Protein AF-A0A377W4K2-F1 (afdb_monomer_lite)

Structure (mmCIF, N/CA/C/O backbone):
data_AF-A0A377W4K2-F1
#
_entry.id   AF-A0A377W4K2-F1
#
loop_
_atom_site.group_PDB
_atom_site.id
_atom_site.type_symbol
_atom_site.label_atom_id
_atom_site.label_alt_id
_atom_site.label_comp_id
_atom_site.label_asym_id
_atom_site.label_entity_id
_atom_site.label_seq_id
_atom_site.pdbx_PDB_ins_code
_atom_site.Cartn_x
_atom_site.Cartn_y
_atom_site.Cartn_z
_atom_site.occupancy
_atom_site.B_iso_or_equiv
_atom_site.auth_seq_id
_atom_site.auth_comp_id
_atom_site.auth_asym_id
_atom_site.auth_atom_id
_atom_site.pdbx_PDB_model_num
ATOM 1 N N . MET A 1 1 ? -10.335 16.702 10.544 1.00 67.75 1 MET A N 1
ATOM 2 C CA . MET A 1 1 ? -10.915 15.366 10.816 1.00 67.75 1 MET A CA 1
ATOM 3 C C . MET A 1 1 ? -11.028 15.094 12.325 1.00 67.75 1 MET A C 1
ATOM 5 O O . MET A 1 1 ? -10.632 14.030 12.774 1.00 67.75 1 MET A O 1
ATOM 9 N N . CYS A 1 2 ? -11.553 16.029 13.131 1.00 83.06 2 CYS A N 1
ATOM 10 C CA . CYS A 1 2 ? -11.668 15.831 14.591 1.00 83.06 2 CYS A CA 1
ATOM 11 C C . CYS A 1 2 ? -13.119 15.600 15.034 1.00 83.06 2 CYS A C 1
ATOM 13 O O . CYS A 1 2 ? -13.371 14.744 15.872 1.00 83.06 2 CYS A O 1
ATOM 15 N N . LEU A 1 3 ? -14.074 16.301 14.412 1.00 8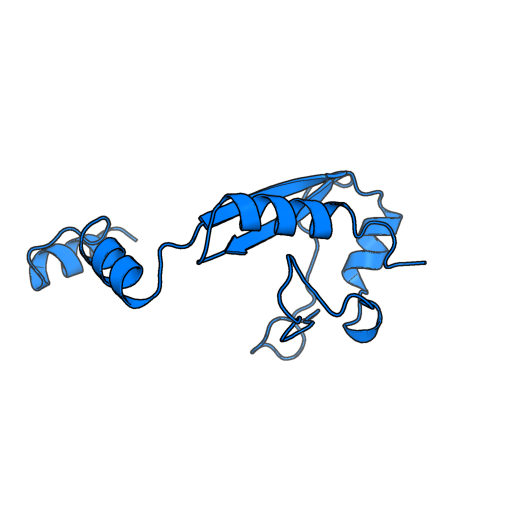8.62 3 LEU A N 1
ATOM 16 C CA . LEU A 1 3 ? -15.500 16.186 14.736 1.00 88.62 3 LEU A CA 1
ATOM 17 C C . LEU A 1 3 ? -16.065 14.795 14.410 1.00 88.62 3 LEU A C 1
ATOM 19 O O . LEU A 1 3 ? -16.758 14.220 15.235 1.00 88.62 3 LEU A O 1
ATOM 23 N N . LEU A 1 4 ? -15.667 14.200 13.282 1.00 85.06 4 LEU A N 1
ATOM 24 C CA . LEU A 1 4 ? -16.064 12.833 12.922 1.00 85.06 4 LEU A CA 1
ATOM 25 C C . LEU A 1 4 ? -15.546 11.784 13.922 1.00 85.06 4 LEU A C 1
ATOM 27 O O . LEU A 1 4 ? -16.243 10.838 14.263 1.00 85.06 4 LEU A O 1
ATOM 31 N N . ALA A 1 5 ? -14.318 11.949 14.421 1.00 83.25 5 ALA A N 1
ATOM 32 C CA . ALA A 1 5 ? -13.776 11.039 15.428 1.00 83.25 5 ALA A CA 1
ATOM 33 C C . ALA A 1 5 ? -14.528 11.164 16.765 1.00 83.25 5 ALA A C 1
ATOM 35 O O . ALA A 1 5 ? -14.721 10.162 17.457 1.00 83.25 5 ALA A O 1
ATOM 36 N N . ALA A 1 6 ? -14.967 12.381 17.109 1.00 83.69 6 ALA A N 1
ATOM 37 C CA . ALA A 1 6 ? -15.810 12.626 18.273 1.00 83.69 6 ALA A CA 1
ATOM 38 C C . ALA A 1 6 ? -17.200 11.993 18.104 1.00 83.69 6 ALA A C 1
ATOM 40 O O . ALA A 1 6 ? -17.664 11.332 19.025 1.00 83.69 6 ALA A O 1
ATOM 41 N N . GLU A 1 7 ? -17.814 12.108 16.924 1.00 87.94 7 GLU A N 1
ATOM 42 C CA . GLU A 1 7 ? -19.097 11.472 16.603 1.00 87.94 7 GLU A CA 1
ATOM 43 C C . GLU A 1 7 ? -19.024 9.943 16.687 1.00 87.94 7 GLU A C 1
ATOM 45 O O . GLU A 1 7 ? -19.836 9.337 17.377 1.00 87.94 7 GLU A O 1
ATOM 50 N N . ILE A 1 8 ? -18.006 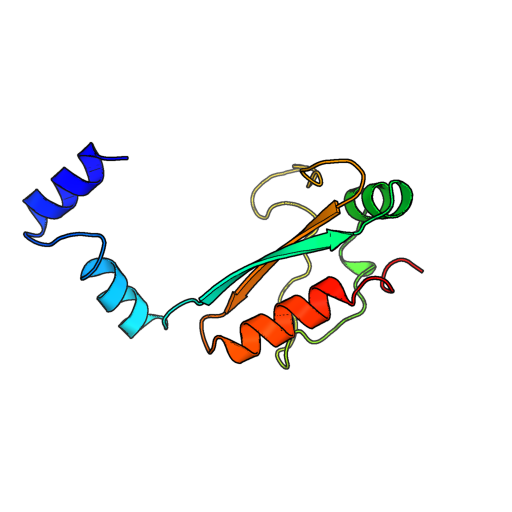9.316 16.085 1.00 85.19 8 ILE A N 1
ATOM 51 C CA . ILE A 1 8 ? -17.795 7.862 16.195 1.00 85.19 8 ILE A CA 1
ATOM 52 C C . ILE A 1 8 ? -17.671 7.458 17.667 1.00 85.19 8 ILE A C 1
ATOM 54 O O . ILE A 1 8 ? -18.322 6.516 18.104 1.00 85.19 8 ILE A O 1
ATOM 58 N N . THR A 1 9 ? -16.894 8.207 18.454 1.00 84.44 9 THR A N 1
ATOM 59 C CA . THR A 1 9 ? -16.742 7.922 19.888 1.00 84.44 9 THR A CA 1
ATOM 60 C C . THR A 1 9 ? -18.062 8.083 20.645 1.00 84.44 9 THR A C 1
ATOM 62 O O . THR A 1 9 ? -18.345 7.289 21.535 1.00 84.44 9 THR A O 1
ATOM 65 N N . ALA A 1 10 ? -18.873 9.084 20.296 1.00 85.44 10 ALA A N 1
ATOM 66 C CA . ALA A 1 10 ? -20.160 9.344 20.933 1.00 85.44 10 ALA A CA 1
ATOM 67 C C . ALA A 1 10 ? -21.219 8.287 20.579 1.00 85.44 10 ALA A C 1
ATOM 69 O O . ALA A 1 10 ? -21.969 7.870 21.455 1.00 85.44 10 ALA A O 1
ATOM 70 N N . VAL A 1 11 ? -21.262 7.828 19.324 1.00 86.94 11 VAL A N 1
ATOM 71 C CA . VAL A 1 11 ? -22.248 6.846 18.844 1.00 86.94 11 VAL A CA 1
ATOM 72 C C . VAL A 1 11 ? -21.869 5.426 19.253 1.00 86.94 11 VAL A C 1
ATOM 74 O O . VAL A 1 11 ? -22.730 4.658 19.670 1.00 86.94 11 VAL A O 1
ATOM 77 N N . THR A 1 12 ? -20.589 5.059 19.148 1.00 80.62 12 THR A N 1
ATOM 78 C CA . THR A 1 12 ? -20.142 3.682 19.412 1.00 80.62 12 THR A CA 1
ATOM 79 C C . THR A 1 12 ? -19.593 3.491 20.825 1.00 80.62 12 THR A C 1
ATOM 81 O O . THR A 1 12 ? -19.234 2.375 21.176 1.00 80.62 12 THR A O 1
ATOM 84 N N . GLY A 1 13 ? -19.454 4.558 21.622 1.00 80.69 13 GLY A N 1
ATOM 85 C CA . GLY A 1 13 ? -18.848 4.519 22.961 1.00 80.69 13 GLY A CA 1
ATOM 86 C C . GLY A 1 13 ? -17.347 4.198 22.971 1.00 80.69 13 GLY A C 1
ATOM 87 O O . GLY A 1 13 ? -16.756 3.974 24.027 1.00 80.69 13 GLY A O 1
ATOM 88 N N . GLU A 1 14 ? -16.705 4.155 21.803 1.00 76.75 14 GLU A N 1
ATOM 89 C CA . GLU A 1 14 ? -15.379 3.568 21.631 1.00 76.75 14 GLU A CA 1
ATOM 90 C C . GLU A 1 14 ? -14.457 4.482 20.845 1.00 76.75 14 GLU A C 1
ATOM 92 O O . GLU A 1 14 ? -14.836 5.084 19.844 1.00 76.75 14 GLU A O 1
ATOM 97 N N . LYS A 1 15 ? -13.192 4.550 21.268 1.00 74.62 15 LYS A N 1
ATOM 98 C CA . LYS A 1 15 ? -12.201 5.383 20.588 1.00 74.62 15 LYS A CA 1
ATOM 99 C C . LYS A 1 15 ? -11.850 4.783 19.212 1.00 74.62 15 LYS A C 1
ATOM 101 O O . LYS A 1 15 ? -11.284 3.682 19.175 1.00 74.62 15 LYS A O 1
ATOM 106 N N . PRO A 1 16 ? -12.057 5.520 18.099 1.00 72.31 16 PRO A N 1
ATOM 107 C CA . PRO A 1 16 ? -11.839 5.026 16.735 1.00 72.31 16 PRO A CA 1
ATOM 108 C C . PRO A 1 16 ? -10.429 4.489 16.486 1.00 72.31 16 PRO A C 1
ATOM 110 O O . PRO A 1 16 ? -10.250 3.471 15.828 1.00 72.31 16 PRO A O 1
ATOM 113 N N . GLY A 1 17 ? -9.408 5.139 17.049 1.00 69.31 17 GLY A N 1
ATOM 114 C CA . GLY A 1 17 ? -8.018 4.841 16.703 1.00 69.31 17 GLY A CA 1
ATOM 115 C C . GLY A 1 17 ? -7.516 3.453 17.109 1.00 69.31 17 GLY A C 1
ATOM 116 O O . GLY A 1 17 ? -6.567 2.972 16.502 1.00 69.31 17 GLY A O 1
ATOM 117 N N . ARG A 1 18 ? -8.110 2.810 18.123 1.00 67.50 18 ARG A N 1
ATOM 118 C CA . ARG A 1 18 ? -7.585 1.539 18.650 1.00 67.50 18 ARG A CA 1
ATOM 119 C C . ARG A 1 18 ? -8.542 0.381 18.437 1.00 67.50 18 ARG A C 1
ATOM 121 O O . ARG A 1 18 ? -8.121 -0.631 17.904 1.00 67.50 18 ARG A O 1
ATOM 128 N N . ARG A 1 19 ? -9.810 0.512 18.824 1.00 73.88 19 ARG A N 1
ATOM 129 C CA . ARG A 1 19 ? -10.729 -0.630 18.788 1.00 73.88 19 ARG A CA 1
ATOM 130 C C . ARG A 1 19 ? -11.228 -0.930 17.379 1.00 73.88 19 ARG A C 1
ATOM 132 O O . ARG A 1 19 ? -10.974 -2.020 16.885 1.00 73.88 19 ARG A O 1
ATOM 139 N N . HIS A 1 20 ? -11.757 0.077 16.688 1.00 76.38 20 HIS A N 1
ATOM 140 C CA . HIS A 1 20 ? -12.171 -0.057 15.286 1.00 76.38 20 HIS A CA 1
ATOM 141 C C . HIS A 1 20 ? -11.012 -0.497 14.377 1.00 76.38 20 HIS A C 1
ATOM 143 O O . HIS A 1 20 ? -11.188 -1.354 13.516 1.00 76.38 20 HIS A O 1
ATOM 149 N N . TYR A 1 21 ? -9.798 0.025 14.592 1.00 82.38 21 TYR A N 1
ATOM 150 C CA . TYR A 1 21 ? -8.616 -0.442 13.856 1.00 82.38 21 TYR A CA 1
ATOM 151 C C . TYR A 1 21 ? -8.257 -1.898 14.178 1.00 82.38 21 TYR A C 1
ATOM 153 O O . TYR A 1 21 ? -7.966 -2.662 13.261 1.00 82.38 21 TYR A O 1
ATOM 161 N N . ASN A 1 22 ? -8.271 -2.291 15.455 1.00 83.00 22 ASN A N 1
ATOM 162 C CA . ASN A 1 22 ? -7.943 -3.657 15.858 1.00 83.00 22 ASN A CA 1
ATOM 163 C C . ASN A 1 22 ? -8.943 -4.668 15.290 1.00 83.00 22 ASN A C 1
ATOM 165 O O . ASN A 1 22 ? -8.516 -5.679 14.752 1.00 83.00 22 ASN A O 1
ATOM 169 N N . GLU A 1 23 ? -10.241 -4.369 15.320 1.00 84.12 23 GLU A N 1
ATOM 170 C CA . GLU A 1 23 ? -11.281 -5.233 14.745 1.00 84.12 23 GLU A CA 1
ATOM 171 C C . GLU A 1 23 ? -11.101 -5.402 13.226 1.00 84.12 23 GLU A C 1
ATOM 173 O O . GLU A 1 23 ? -11.242 -6.498 12.680 1.00 84.12 23 GLU A O 1
ATOM 178 N N . LEU A 1 24 ? -10.715 -4.334 12.520 1.00 85.25 24 LEU A N 1
ATOM 179 C CA . LEU A 1 24 ? -10.361 -4.418 11.101 1.00 85.25 24 LEU A CA 1
ATOM 180 C C . LEU A 1 24 ? -9.079 -5.229 10.877 1.00 85.25 24 LEU A C 1
ATOM 182 O O . LEU A 1 24 ? -9.016 -6.023 9.939 1.00 85.25 24 LEU A O 1
ATOM 186 N N . ALA A 1 25 ? -8.071 -5.059 11.731 1.00 86.19 25 ALA A N 1
ATOM 187 C CA . ALA A 1 25 ? -6.819 -5.801 11.650 1.00 86.19 25 ALA A CA 1
ATOM 188 C C . ALA A 1 25 ? -6.999 -7.294 11.973 1.00 86.19 25 ALA A C 1
ATOM 190 O O . ALA A 1 25 ? -6.317 -8.123 11.378 1.00 86.19 25 ALA A O 1
ATOM 191 N N . GLU A 1 26 ? -7.930 -7.655 12.856 1.00 86.62 26 GLU A N 1
ATOM 192 C CA . GLU A 1 26 ? -8.313 -9.046 13.124 1.00 86.62 26 GLU A CA 1
ATOM 193 C C . GLU A 1 26 ? -9.016 -9.675 11.918 1.00 86.62 26 GLU A C 1
ATOM 195 O O . GLU A 1 26 ? -8.721 -10.811 11.552 1.00 86.62 26 GLU A O 1
ATOM 200 N N . ARG A 1 27 ? -9.903 -8.929 11.249 1.00 87.06 27 ARG A N 1
ATOM 201 C CA . ARG A 1 27 ? -10.661 -9.434 10.092 1.00 87.06 27 ARG A CA 1
ATOM 202 C C . ARG A 1 27 ? -9.845 -9.506 8.801 1.00 87.06 27 ARG A C 1
ATOM 204 O O . ARG A 1 27 ? -10.058 -10.417 8.006 1.00 87.06 27 ARG A O 1
ATOM 211 N N . PHE A 1 28 ? -8.951 -8.546 8.567 1.00 85.81 28 PHE A N 1
ATOM 212 C CA . PHE A 1 28 ? -8.262 -8.364 7.279 1.00 85.81 28 PHE A CA 1
ATOM 213 C C . PHE A 1 28 ? -6.730 -8.460 7.362 1.00 85.81 28 PHE A C 1
ATOM 215 O O . PHE A 1 28 ? -6.050 -8.399 6.335 1.00 85.81 28 PHE A O 1
ATOM 222 N N . GLY A 1 29 ? -6.178 -8.634 8.563 1.00 85.69 29 GLY A N 1
ATOM 223 C CA . GLY A 1 29 ? -4.743 -8.582 8.831 1.00 85.69 29 GLY A CA 1
ATOM 224 C C . GLY A 1 29 ? -4.252 -7.161 9.120 1.00 85.69 29 GLY A C 1
ATOM 225 O O . GLY A 1 29 ? -4.810 -6.173 8.646 1.00 85.69 29 GLY A O 1
ATOM 226 N N . ALA A 1 30 ? -3.173 -7.048 9.898 1.00 85.00 30 ALA A N 1
ATOM 227 C CA . ALA A 1 30 ? -2.575 -5.764 10.255 1.00 85.00 30 ALA A CA 1
ATOM 228 C C . ALA A 1 30 ? -1.641 -5.258 9.132 1.00 85.00 30 ALA A C 1
ATOM 230 O O . ALA A 1 30 ? -0.559 -5.824 8.933 1.00 85.00 30 ALA A O 1
ATOM 231 N N . PRO A 1 31 ? -1.998 -4.185 8.396 1.00 84.12 31 PRO A N 1
ATOM 232 C CA . PRO A 1 31 ? -1.145 -3.652 7.344 1.00 84.12 31 PRO A CA 1
ATOM 233 C C . PRO A 1 31 ? 0.131 -3.026 7.916 1.00 84.12 31 PRO A C 1
ATOM 235 O O . PRO A 1 31 ? 0.108 -2.171 8.797 1.00 84.12 31 PRO A O 1
ATOM 238 N N . SER A 1 32 ? 1.270 -3.400 7.347 1.00 84.06 32 SER A N 1
ATOM 239 C CA . SER A 1 32 ? 2.541 -2.704 7.501 1.00 84.06 32 SER A CA 1
ATOM 240 C C . SER A 1 32 ? 2.747 -1.788 6.297 1.00 84.06 32 SER A C 1
ATOM 242 O O . SER A 1 32 ? 2.740 -2.262 5.161 1.00 84.06 32 SER A O 1
ATOM 244 N N . TYR A 1 33 ? 2.934 -0.489 6.535 1.00 84.19 33 TYR A N 1
ATOM 245 C CA . TYR A 1 33 ? 3.179 0.524 5.505 1.00 84.19 33 TYR A CA 1
ATOM 246 C C . TYR A 1 33 ? 4.547 1.177 5.700 1.00 84.19 33 TYR A C 1
ATOM 248 O O . TYR A 1 33 ? 4.949 1.459 6.830 1.00 84.19 33 TYR A O 1
ATOM 256 N N . ASN A 1 34 ? 5.266 1.435 4.605 1.00 84.50 34 ASN A N 1
ATOM 257 C CA . ASN A 1 34 ? 6.534 2.155 4.652 1.00 84.50 34 ASN A CA 1
ATOM 258 C C . ASN A 1 34 ? 6.800 2.926 3.347 1.00 84.50 34 ASN A C 1
ATOM 260 O O . ASN A 1 34 ? 6.281 2.602 2.274 1.00 84.50 34 ASN A O 1
ATOM 264 N N . ARG A 1 35 ? 7.616 3.976 3.458 1.00 83.94 35 ARG A N 1
ATOM 265 C CA . ARG A 1 35 ? 7.975 4.898 2.383 1.00 83.94 35 ARG A CA 1
ATOM 266 C C . ARG A 1 35 ? 9.490 5.044 2.332 1.00 83.94 35 ARG A C 1
ATOM 268 O O . ARG A 1 35 ? 10.085 5.557 3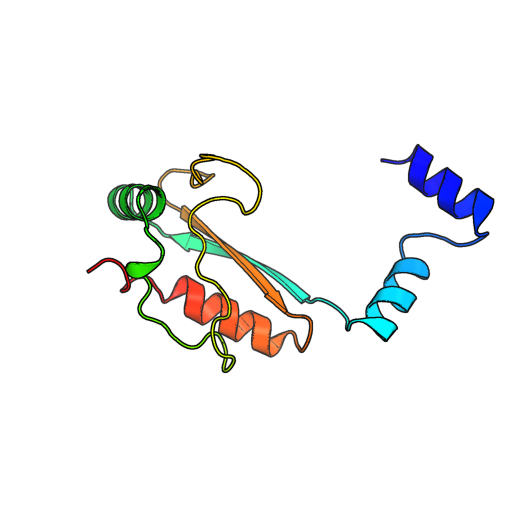.273 1.00 83.94 35 ARG A O 1
ATOM 275 N N . LEU A 1 36 ? 10.085 4.649 1.214 1.00 78.81 36 LEU A N 1
ATOM 276 C CA . LEU A 1 36 ? 11.496 4.878 0.928 1.00 78.81 36 LEU A CA 1
ATOM 277 C C . LEU A 1 36 ? 11.663 6.016 -0.068 1.00 78.81 36 LEU A C 1
ATOM 279 O O . LEU A 1 36 ? 10.816 6.241 -0.936 1.00 78.81 36 LEU A O 1
ATOM 283 N N . GLN A 1 37 ? 12.787 6.709 0.049 1.00 77.94 37 GLN A N 1
ATOM 284 C CA . GLN A 1 37 ? 13.263 7.621 -0.975 1.00 77.94 37 GLN A CA 1
ATOM 285 C C . GLN A 1 37 ? 14.510 7.001 -1.600 1.00 77.94 37 GLN A C 1
ATOM 287 O O . GLN A 1 37 ? 15.390 6.516 -0.892 1.00 77.94 37 GLN A O 1
ATOM 292 N N . ALA A 1 38 ? 14.548 6.950 -2.925 1.00 77.00 38 ALA A N 1
ATOM 293 C CA . ALA A 1 38 ? 15.680 6.439 -3.682 1.00 77.00 38 ALA A CA 1
ATOM 294 C C . ALA A 1 38 ? 16.194 7.545 -4.599 1.00 77.00 38 ALA A C 1
ATOM 296 O O . ALA A 1 38 ? 15.399 8.277 -5.186 1.00 77.00 38 ALA A O 1
ATOM 297 N N . SER A 1 39 ? 17.510 7.661 -4.759 1.00 78.00 39 SER A N 1
ATOM 298 C CA . SER A 1 39 ? 18.083 8.644 -5.678 1.00 78.00 39 SER A CA 1
ATOM 299 C C . SER A 1 39 ? 17.675 8.340 -7.123 1.00 78.00 39 SER A C 1
ATOM 301 O O . SER A 1 39 ? 17.747 7.190 -7.566 1.00 78.00 39 SER A O 1
ATOM 303 N N . ALA A 1 40 ? 17.260 9.372 -7.852 1.00 74.00 40 ALA A N 1
ATOM 304 C CA . ALA A 1 40 ? 16.879 9.313 -9.257 1.00 74.00 40 ALA A CA 1
ATOM 305 C C . ALA A 1 40 ? 17.478 10.508 -10.003 1.00 74.00 40 ALA A C 1
ATOM 307 O O . ALA A 1 40 ? 17.492 11.619 -9.482 1.00 74.00 40 ALA A O 1
ATOM 308 N N . THR A 1 41 ? 17.977 10.287 -11.216 1.00 77.56 41 THR A N 1
ATOM 309 C CA . THR A 1 41 ? 18.402 11.376 -12.107 1.00 77.56 41 THR A CA 1
ATOM 310 C C . THR A 1 41 ? 17.193 12.013 -12.799 1.00 77.56 41 THR A C 1
ATOM 312 O O . THR A 1 41 ? 16.134 11.390 -12.912 1.00 77.56 41 THR A O 1
ATOM 315 N N . SER A 1 42 ? 17.344 13.226 -13.337 1.00 75.69 42 SER A N 1
ATOM 316 C CA . SER A 1 42 ? 16.276 13.905 -14.089 1.00 75.69 42 SER A CA 1
ATOM 317 C C . SER A 1 42 ? 15.775 13.068 -15.278 1.00 75.69 42 SER A C 1
ATOM 319 O O . SER A 1 42 ? 14.570 12.988 -15.510 1.00 75.69 42 SER A O 1
ATOM 321 N N . ALA A 1 43 ? 16.677 12.358 -15.970 1.00 74.94 43 ALA A N 1
ATOM 322 C CA . ALA A 1 43 ? 16.324 11.425 -17.045 1.00 74.94 43 ALA A CA 1
ATOM 323 C C . ALA A 1 43 ? 15.487 10.235 -16.537 1.00 74.94 43 ALA A C 1
ATOM 325 O O . ALA A 1 43 ? 14.487 9.869 -17.151 1.00 74.94 43 ALA A O 1
ATOM 326 N N . GLN A 1 44 ? 15.836 9.673 -15.373 1.00 73.88 44 GLN A N 1
ATOM 327 C CA . GLN A 1 44 ? 15.057 8.602 -14.743 1.00 73.88 44 GLN A CA 1
ATOM 328 C C . GLN A 1 44 ? 13.670 9.086 -14.303 1.00 73.88 44 GLN A C 1
ATOM 330 O O . GLN A 1 44 ? 12.699 8.347 -14.426 1.00 73.88 44 GLN A O 1
ATOM 335 N N . LYS A 1 45 ? 13.545 10.331 -13.828 1.00 71.62 45 LYS A N 1
ATOM 336 C CA . LYS A 1 45 ? 12.252 10.927 -13.458 1.00 71.62 45 LYS A CA 1
ATOM 337 C C . LYS A 1 45 ? 11.363 11.146 -14.686 1.00 71.62 45 LYS A C 1
ATOM 339 O O . LYS A 1 45 ? 10.179 10.832 -14.634 1.00 71.62 45 LYS A O 1
ATOM 344 N N . ALA A 1 46 ? 11.939 11.604 -15.800 1.00 74.31 46 ALA A N 1
ATOM 345 C CA . ALA A 1 46 ? 11.227 11.737 -17.070 1.00 74.31 46 ALA A CA 1
ATOM 346 C C . ALA A 1 46 ? 10.742 10.381 -17.613 1.00 74.31 46 ALA A C 1
ATOM 348 O O . ALA A 1 46 ? 9.603 10.284 -18.066 1.00 74.31 46 ALA A O 1
ATOM 349 N N . ALA A 1 47 ? 11.571 9.335 -17.514 1.00 74.88 47 ALA A N 1
ATOM 350 C CA . ALA A 1 47 ? 11.181 7.973 -17.873 1.00 74.88 47 ALA A CA 1
ATOM 351 C C . ALA A 1 47 ? 10.054 7.440 -16.969 1.00 74.88 47 ALA A C 1
ATOM 353 O O . ALA A 1 47 ? 9.092 6.866 -17.465 1.00 74.88 47 ALA A O 1
ATOM 354 N N . LEU A 1 48 ? 10.118 7.695 -15.655 1.00 73.88 48 LEU A N 1
ATOM 355 C CA . LEU A 1 48 ? 9.067 7.302 -14.708 1.00 73.88 48 LEU A CA 1
ATOM 356 C C . LEU A 1 48 ? 7.723 7.991 -14.984 1.00 73.88 48 LEU A C 1
ATOM 358 O O . LEU A 1 48 ? 6.685 7.362 -14.815 1.00 73.88 48 LEU A O 1
ATOM 362 N N . SER A 1 49 ? 7.729 9.251 -15.426 1.00 71.19 49 SER A N 1
ATOM 363 C CA . SER A 1 49 ? 6.501 9.962 -15.814 1.00 71.19 49 SER A CA 1
ATOM 364 C C . SER A 1 49 ? 5.859 9.417 -17.094 1.00 71.19 49 SER A C 1
ATOM 366 O O . SER A 1 49 ? 4.684 9.667 -17.327 1.00 71.19 49 SER A O 1
ATOM 368 N N . LYS A 1 50 ? 6.619 8.708 -17.938 1.00 75.75 50 LYS A N 1
ATOM 369 C CA . LYS A 1 50 ? 6.153 8.129 -19.211 1.00 75.75 50 LYS A CA 1
ATOM 370 C C . LYS A 1 50 ? 6.049 6.605 -19.165 1.00 75.75 50 LYS A C 1
ATOM 372 O O . LYS A 1 50 ? 5.946 5.972 -20.211 1.00 75.75 50 LYS A O 1
ATOM 377 N N . LEU A 1 51 ? 6.128 6.015 -17.974 1.00 75.69 51 LEU A N 1
ATOM 378 C CA . LEU A 1 51 ? 6.104 4.570 -17.820 1.00 75.69 51 LEU A CA 1
ATOM 379 C C . LEU A 1 51 ? 4.759 4.028 -18.316 1.00 75.69 51 LEU A C 1
ATOM 381 O O . LEU A 1 51 ? 3.707 4.551 -17.940 1.00 75.69 51 LEU A O 1
ATOM 385 N N . SER A 1 52 ? 4.791 2.957 -19.102 1.00 74.75 52 SER A N 1
ATOM 386 C CA . SER A 1 52 ? 3.602 2.181 -19.439 1.00 74.75 52 SER A CA 1
ATOM 387 C C . SER A 1 52 ? 3.627 0.805 -18.753 1.00 74.75 52 SER A C 1
ATOM 389 O O . SER A 1 52 ? 4.704 0.315 -18.395 1.00 74.75 52 SER A O 1
ATOM 391 N N . PRO A 1 53 ? 2.463 0.187 -18.473 1.00 76.44 53 PRO A N 1
ATOM 392 C CA . PRO A 1 53 ? 2.390 -1.073 -17.728 1.00 76.44 53 PRO A CA 1
ATOM 393 C C . PRO A 1 53 ? 3.201 -2.216 -18.354 1.00 76.44 53 PRO A C 1
ATOM 395 O O . PRO A 1 53 ? 3.771 -3.036 -17.632 1.00 76.44 53 PRO A O 1
ATOM 398 N N . GLU A 1 54 ? 3.275 -2.251 -19.683 1.00 74.12 54 GLU A N 1
ATOM 399 C CA . GLU A 1 54 ? 4.024 -3.228 -20.474 1.00 74.12 54 GLU A CA 1
ATOM 400 C C . GLU A 1 54 ? 5.545 -3.105 -20.326 1.00 74.12 54 GLU A C 1
ATOM 402 O O . GLU A 1 54 ? 6.246 -4.094 -20.517 1.00 74.12 54 GLU A O 1
ATOM 407 N N . MET A 1 55 ? 6.063 -1.946 -19.902 1.00 74.31 55 MET A N 1
ATOM 408 C CA . MET A 1 55 ? 7.494 -1.783 -19.622 1.00 74.31 55 MET A CA 1
ATOM 409 C C . MET A 1 55 ? 7.939 -2.542 -18.366 1.00 74.31 55 MET A C 1
ATOM 411 O O . MET A 1 55 ? 9.131 -2.721 -18.153 1.00 74.31 55 MET A O 1
ATOM 415 N N . VAL A 1 56 ? 7.018 -2.991 -17.505 1.00 77.31 56 VAL A N 1
ATOM 416 C CA . VAL A 1 56 ? 7.363 -3.714 -16.275 1.00 77.31 56 VAL A CA 1
ATOM 417 C C . VAL A 1 56 ? 7.353 -5.216 -16.529 1.00 77.31 56 VAL A C 1
ATOM 419 O O . VAL A 1 56 ? 6.313 -5.838 -16.399 1.00 77.31 56 VAL A O 1
ATOM 422 N N . SER A 1 57 ? 8.503 -5.830 -16.810 1.00 75.81 57 SER A N 1
ATOM 423 C CA . SER A 1 57 ? 8.591 -7.281 -17.088 1.00 75.81 57 SER A CA 1
ATOM 424 C C . SER A 1 57 ? 8.519 -8.191 -15.852 1.00 75.81 57 SER A C 1
ATOM 426 O O . SER A 1 57 ? 8.578 -9.407 -15.974 1.00 75.81 57 SER A O 1
ATOM 428 N N . ALA A 1 58 ? 8.447 -7.638 -14.639 1.00 77.56 58 ALA A N 1
ATOM 429 C CA . ALA A 1 58 ? 8.450 -8.439 -13.414 1.00 77.56 58 ALA A CA 1
ATOM 430 C C . ALA A 1 58 ? 7.092 -9.122 -13.190 1.00 77.56 58 ALA A C 1
ATOM 432 O O . ALA A 1 58 ? 6.095 -8.439 -12.975 1.00 77.56 58 ALA A O 1
ATOM 433 N N . ASP A 1 59 ? 7.035 -10.453 -13.174 1.00 80.31 59 ASP A N 1
ATOM 434 C CA . ASP A 1 59 ? 5.777 -11.196 -12.953 1.00 80.31 59 ASP A CA 1
ATOM 435 C C . ASP A 1 59 ? 5.473 -11.468 -11.480 1.00 80.31 59 ASP A C 1
ATOM 437 O O . ASP A 1 59 ? 4.335 -11.763 -11.112 1.00 80.31 59 ASP A O 1
ATOM 441 N N . THR A 1 60 ? 6.477 -11.322 -10.612 1.00 79.56 60 THR A N 1
ATOM 442 C CA . THR A 1 60 ? 6.330 -11.531 -9.171 1.00 79.56 60 THR A CA 1
ATOM 443 C C . THR A 1 60 ? 6.867 -10.361 -8.360 1.00 79.56 60 THR A C 1
ATOM 445 O O . THR A 1 60 ? 7.865 -9.724 -8.702 1.00 79.56 60 THR A O 1
ATOM 448 N N . LEU A 1 61 ? 6.223 -10.096 -7.227 1.00 78.38 61 LEU A N 1
ATOM 449 C CA . LEU A 1 61 ? 6.578 -9.038 -6.298 1.00 78.38 61 LEU A CA 1
ATOM 450 C C . LEU A 1 61 ? 6.596 -9.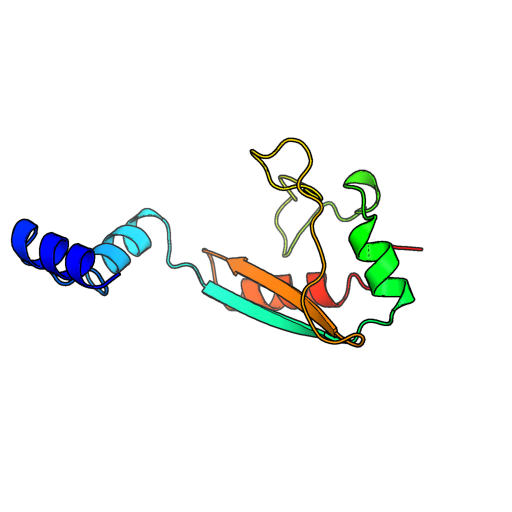610 -4.871 1.00 78.38 61 LEU A C 1
ATOM 452 O O . LEU A 1 61 ? 5.592 -10.091 -4.356 1.00 78.38 61 LEU A O 1
ATOM 456 N N . ALA A 1 62 ? 7.783 -9.631 -4.249 1.00 75.69 62 ALA A N 1
ATOM 457 C CA . ALA A 1 62 ? 8.045 -10.304 -2.964 1.00 75.69 62 ALA A CA 1
ATOM 458 C C . ALA A 1 62 ? 7.418 -11.715 -2.845 1.00 75.69 62 ALA A C 1
ATOM 460 O O . ALA A 1 62 ? 6.867 -12.068 -1.803 1.00 75.69 62 ALA A O 1
ATOM 461 N N . GLY A 1 63 ? 7.493 -12.508 -3.921 1.00 78.00 63 GLY A N 1
ATOM 462 C CA . GLY A 1 63 ? 7.046 -13.905 -3.951 1.00 78.00 63 GLY A CA 1
ATOM 463 C C . GLY A 1 63 ? 5.572 -14.120 -4.304 1.00 78.00 63 GLY A C 1
ATOM 464 O O . GLY A 1 63 ? 5.171 -15.268 -4.419 1.00 78.00 63 GLY A O 1
ATOM 465 N N . ASP A 1 64 ? 4.778 -13.060 -4.494 1.00 77.94 64 ASP A N 1
ATOM 466 C CA . ASP A 1 64 ? 3.412 -13.171 -5.027 1.00 77.94 64 ASP A CA 1
ATOM 467 C C . ASP A 1 64 ? 3.367 -12.806 -6.512 1.00 77.94 64 ASP A C 1
ATOM 469 O O . ASP A 1 64 ? 4.134 -11.932 -6.927 1.00 77.94 64 ASP A O 1
ATOM 473 N N . PRO A 1 65 ? 2.456 -13.398 -7.303 1.00 84.06 65 PRO A N 1
ATOM 474 C CA . PRO A 1 65 ? 2.188 -12.930 -8.656 1.00 84.06 65 PRO A CA 1
ATOM 475 C C . PRO A 1 65 ? 1.655 -11.492 -8.633 1.00 84.06 65 PRO A C 1
ATOM 477 O O . PRO A 1 65 ? 0.844 -11.124 -7.778 1.00 84.06 65 PRO A O 1
ATOM 480 N N . ILE A 1 66 ? 2.110 -10.665 -9.575 1.00 84.62 66 ILE A N 1
ATOM 481 C CA . ILE A 1 66 ? 1.593 -9.304 -9.733 1.00 84.62 66 ILE A CA 1
ATOM 482 C C . ILE A 1 66 ? 0.181 -9.376 -10.316 1.00 84.62 66 ILE A C 1
ATOM 484 O O . ILE A 1 66 ? -0.016 -9.867 -11.420 1.00 84.62 66 ILE A O 1
ATOM 488 N N . THR A 1 67 ? -0.803 -8.849 -9.588 1.00 85.12 67 THR A N 1
ATOM 489 C CA . THR A 1 67 ? -2.212 -8.855 -10.013 1.00 85.12 67 THR A CA 1
ATOM 490 C C . THR A 1 67 ? -2.571 -7.694 -10.936 1.00 85.12 67 THR A C 1
ATOM 492 O O . THR A 1 67 ? -3.536 -7.786 -11.687 1.00 85.12 67 THR A O 1
ATOM 495 N N . ALA A 1 68 ? -1.832 -6.584 -10.868 1.00 83.50 68 ALA A N 1
ATOM 496 C CA . ALA A 1 68 ? -2.053 -5.412 -11.706 1.00 83.50 68 ALA A CA 1
ATOM 497 C C . ALA A 1 68 ? -0.781 -4.562 -11.825 1.00 83.50 68 ALA A C 1
ATOM 499 O O . ALA A 1 68 ? -0.042 -4.385 -10.855 1.00 83.50 68 ALA A O 1
ATOM 500 N N . ARG A 1 69 ? -0.570 -3.981 -13.009 1.00 82.00 69 ARG A N 1
ATOM 501 C CA . ARG A 1 69 ? 0.452 -2.965 -13.296 1.00 82.00 69 ARG A CA 1
ATOM 502 C C . ARG A 1 69 ? -0.291 -1.712 -13.752 1.00 82.00 69 ARG A C 1
ATOM 504 O O . ARG A 1 69 ? -0.975 -1.747 -14.768 1.00 82.00 69 ARG A O 1
ATOM 511 N N . LEU A 1 70 ? -0.223 -0.636 -12.975 1.00 81.12 70 LEU A N 1
ATOM 512 C CA . LEU A 1 70 ? -0.985 0.588 -13.230 1.00 81.12 70 LEU A CA 1
ATOM 513 C C . LEU A 1 70 ? -0.038 1.782 -13.299 1.00 81.12 70 LEU A C 1
ATOM 515 O O . LEU A 1 70 ? 0.756 1.995 -12.385 1.00 81.12 70 LEU A O 1
ATOM 519 N N . THR A 1 71 ? -0.155 2.568 -14.365 1.00 78.00 71 THR A N 1
ATOM 520 C CA . THR A 1 71 ? 0.586 3.828 -14.559 1.00 78.00 71 THR A CA 1
ATOM 521 C C . THR A 1 71 ? -0.329 5.055 -14.511 1.00 78.00 71 THR A C 1
ATOM 523 O O . THR A 1 71 ? 0.145 6.179 -14.378 1.00 78.00 71 THR A O 1
ATOM 526 N N . ALA A 1 72 ? -1.647 4.829 -14.499 1.00 72.62 72 ALA A N 1
ATOM 527 C CA . ALA A 1 72 ? -2.687 5.815 -14.228 1.00 72.62 72 ALA A CA 1
ATOM 528 C C . ALA A 1 72 ? -3.537 5.379 -13.022 1.00 72.62 72 ALA A C 1
ATOM 530 O O . ALA A 1 72 ? -3.642 4.190 -12.708 1.00 72.62 72 ALA A O 1
ATOM 531 N N . ALA A 1 73 ? -4.153 6.340 -12.331 1.00 70.62 73 ALA A N 1
ATOM 532 C CA . ALA A 1 73 ? -5.017 6.052 -11.189 1.00 70.62 73 ALA A CA 1
ATOM 533 C C . ALA A 1 73 ? -6.286 5.295 -11.624 1.00 70.62 73 ALA A C 1
ATOM 535 O O . ALA A 1 73 ? -7.060 5.787 -12.448 1.00 70.62 73 ALA A O 1
ATOM 536 N N . ALA A 1 74 ? -6.533 4.124 -11.030 1.00 59.59 74 ALA A N 1
ATOM 537 C CA .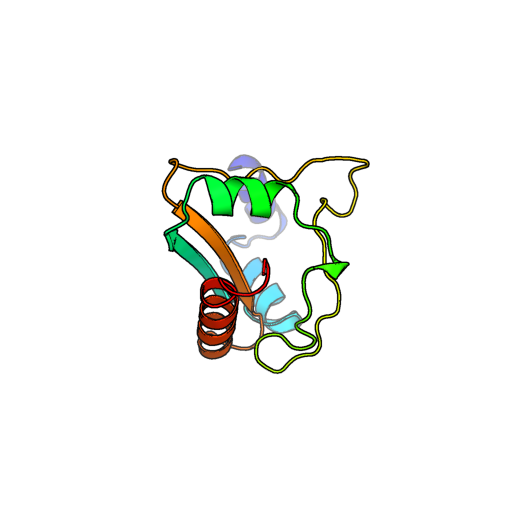 ALA A 1 74 ? -7.759 3.363 -11.253 1.00 59.59 74 ALA A CA 1
ATOM 538 C C . ALA A 1 74 ? -8.975 4.195 -10.803 1.00 59.59 74 ALA A C 1
ATOM 540 O O . ALA A 1 74 ? -9.117 4.504 -9.622 1.00 59.59 74 ALA A O 1
ATOM 541 N N . GLY A 1 75 ? -9.814 4.603 -11.758 1.00 54.97 75 GLY A N 1
ATOM 542 C CA . GLY A 1 75 ? -11.002 5.436 -11.527 1.00 54.97 75 GLY A CA 1
ATOM 543 C C . GLY A 1 75 ? -10.938 6.845 -12.125 1.00 54.97 75 GLY A C 1
ATOM 544 O O . GLY A 1 75 ? -11.968 7.509 -12.188 1.00 54.97 75 GLY A O 1
ATOM 545 N N . GLN A 1 76 ? -9.780 7.296 -12.620 1.00 56.19 76 GLN A N 1
ATOM 546 C CA . GLN A 1 76 ? -9.657 8.573 -13.331 1.00 56.19 76 GLN A CA 1
ATOM 547 C C . GLN A 1 76 ? -9.341 8.335 -14.810 1.00 56.19 76 GLN A C 1
ATOM 549 O O . GLN A 1 76 ? -8.407 7.609 -15.147 1.00 56.19 76 GLN A O 1
ATOM 554 N N . ARG A 1 77 ? -10.091 8.979 -15.713 1.00 47.12 77 ARG A N 1
ATOM 555 C CA . ARG A 1 77 ? -9.733 9.046 -17.136 1.00 47.12 77 ARG A CA 1
ATOM 556 C C . ARG A 1 77 ? -8.628 10.099 -17.303 1.00 47.12 77 ARG A C 1
ATOM 558 O O . ARG A 1 77 ? -8.933 11.269 -17.476 1.00 47.12 77 ARG A O 1
ATOM 565 N N . GLY A 1 78 ? -7.360 9.690 -17.207 1.00 47.47 78 GLY A N 1
ATOM 566 C CA . GLY A 1 78 ? -6.219 10.523 -17.628 1.00 47.47 78 GLY A CA 1
ATOM 567 C C . GLY A 1 78 ? -5.496 11.337 -16.546 1.00 47.47 78 GLY A C 1
ATOM 568 O O . GLY A 1 78 ? -4.930 12.381 -16.851 1.00 47.47 78 GLY A O 1
ATOM 569 N N . GLY A 1 79 ? -5.489 10.894 -15.287 1.00 43.56 79 GLY A N 1
ATOM 570 C CA . GLY A 1 79 ? -4.626 11.504 -14.270 1.00 43.56 79 GLY A CA 1
AT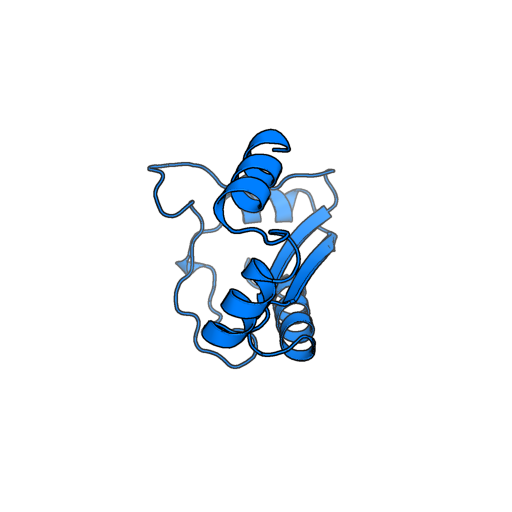OM 571 C C . GLY A 1 79 ? -3.181 11.017 -14.403 1.00 43.56 79 GLY A C 1
ATOM 572 O O . GLY A 1 79 ? -2.864 9.950 -13.876 1.00 43.56 79 GLY A O 1
ATOM 573 N N . ASP A 1 80 ? -2.325 11.787 -15.080 1.00 49.47 80 ASP A N 1
ATOM 574 C CA . ASP A 1 80 ? -0.881 11.530 -15.155 1.00 49.47 80 ASP A CA 1
ATOM 575 C C . ASP A 1 80 ? -0.279 11.452 -13.745 1.00 49.47 80 ASP A C 1
ATOM 577 O O . ASP A 1 80 ? -0.302 12.420 -12.973 1.00 49.47 80 ASP A O 1
ATOM 581 N N . TRP A 1 81 ? 0.293 10.298 -13.395 1.00 53.84 81 TRP A N 1
ATOM 582 C CA . TRP A 1 81 ? 1.078 10.157 -12.174 1.00 53.84 81 TRP A CA 1
ATOM 583 C C . TRP A 1 81 ? 2.328 11.039 -12.287 1.00 53.84 81 TRP A C 1
ATOM 585 O O . TRP A 1 81 ? 3.210 10.788 -13.105 1.00 53.84 81 TRP A O 1
ATOM 595 N N . ARG A 1 82 ? 2.414 12.093 -11.465 1.00 57.28 82 ARG A N 1
ATOM 596 C CA . ARG A 1 82 ? 3.591 12.972 -11.427 1.00 57.28 82 ARG A CA 1
ATOM 597 C C . ARG A 1 82 ? 4.508 12.618 -10.255 1.00 57.28 82 ARG A C 1
ATOM 599 O O . ARG A 1 82 ? 4.050 12.611 -9.107 1.00 57.28 82 ARG A O 1
ATOM 606 N N . PRO A 1 83 ? 5.810 12.387 -10.496 1.00 59.44 83 PRO A N 1
ATOM 607 C CA . PRO A 1 83 ? 6.769 12.166 -9.425 1.00 59.44 83 PRO A CA 1
ATOM 608 C C . PRO A 1 83 ? 6.906 13.434 -8.567 1.00 59.44 83 PRO A C 1
ATOM 610 O O . PRO A 1 83 ? 7.395 14.464 -9.028 1.00 59.44 83 PRO A O 1
ATOM 613 N N . GLN A 1 84 ? 6.466 13.360 -7.308 1.00 52.81 84 GLN A N 1
ATOM 614 C CA . GLN A 1 84 ? 6.628 14.436 -6.322 1.00 52.81 84 GLN A CA 1
ATOM 615 C C . GLN A 1 84 ? 8.060 14.474 -5.760 1.00 52.81 84 GLN A C 1
ATOM 617 O O . GLN A 1 84 ? 8.638 13.418 -5.504 1.00 52.81 84 GLN A O 1
ATOM 622 N N . GLY A 1 85 ? 8.586 15.675 -5.485 1.00 57.56 85 GLY A N 1
ATOM 623 C CA . GLY A 1 85 ? 9.844 15.896 -4.753 1.00 57.56 85 GLY A CA 1
ATOM 624 C C . GLY A 1 85 ? 10.948 16.601 -5.552 1.00 57.56 85 GLY A C 1
ATOM 625 O O . GLY A 1 85 ? 10.811 16.802 -6.761 1.00 57.56 85 GLY A O 1
ATOM 626 N N . ASP A 1 86 ? 12.026 16.955 -4.842 1.00 56.66 86 ASP A N 1
ATOM 627 C CA . ASP A 1 86 ? 13.278 17.534 -5.359 1.00 56.66 86 ASP A CA 1
ATOM 628 C C . ASP A 1 86 ? 13.885 16.676 -6.492 1.00 56.66 86 ASP A C 1
ATOM 630 O O . ASP A 1 86 ? 13.660 15.463 -6.570 1.00 56.66 86 ASP A O 1
ATOM 634 N N . ASP A 1 87 ? 14.635 17.296 -7.402 1.00 57.62 87 ASP A N 1
ATOM 635 C CA . ASP A 1 87 ? 15.040 16.748 -8.707 1.00 57.62 87 ASP A CA 1
ATOM 636 C C . ASP A 1 87 ? 15.916 15.491 -8.648 1.00 57.62 87 ASP A C 1
ATOM 638 O O . ASP A 1 87 ? 16.122 14.828 -9.665 1.00 57.62 87 ASP A O 1
ATOM 642 N N . ARG A 1 88 ? 16.395 15.119 -7.458 1.00 63.16 88 ARG A N 1
ATOM 643 C CA . ARG A 1 88 ? 17.328 14.005 -7.258 1.00 63.16 88 ARG A CA 1
ATOM 644 C C . ARG A 1 88 ? 16.725 12.758 -6.626 1.00 63.16 88 ARG A C 1
ATOM 646 O O . ARG A 1 88 ? 17.468 11.803 -6.390 1.00 63.16 88 ARG A O 1
ATOM 653 N N . GLN A 1 89 ? 15.429 12.735 -6.305 1.00 68.75 89 GLN A N 1
ATOM 654 C CA . GLN A 1 89 ? 14.828 11.602 -5.592 1.00 68.75 89 GLN A CA 1
ATOM 655 C C . GLN A 1 89 ? 13.500 11.131 -6.195 1.00 68.75 89 GLN A C 1
ATOM 657 O O . GLN A 1 89 ? 12.680 11.913 -6.668 1.00 68.75 89 GLN A O 1
ATOM 662 N N . ARG A 1 90 ? 13.276 9.815 -6.132 1.00 73.50 90 ARG A N 1
ATOM 663 C CA . ARG A 1 90 ? 11.991 9.155 -6.379 1.00 73.50 90 ARG A CA 1
ATOM 664 C C . ARG A 1 90 ? 11.466 8.550 -5.082 1.00 73.50 90 ARG A C 1
ATOM 666 O O . ARG A 1 90 ? 12.230 7.989 -4.297 1.00 73.50 90 ARG A O 1
ATOM 673 N N . LEU A 1 91 ? 10.154 8.620 -4.873 1.00 74.81 91 LEU A N 1
ATOM 674 C CA . LEU A 1 91 ? 9.500 7.983 -3.731 1.00 74.81 91 LEU A CA 1
ATOM 675 C C . LEU A 1 91 ? 8.962 6.602 -4.100 1.00 74.81 91 LEU A C 1
ATOM 677 O O . LEU A 1 91 ? 8.222 6.454 -5.069 1.00 74.81 91 LEU A O 1
ATOM 681 N N . VAL A 1 92 ? 9.274 5.614 -3.265 1.00 79.88 92 VAL A N 1
ATOM 682 C CA . VAL A 1 92 ? 8.723 4.260 -3.331 1.00 79.88 92 VAL A CA 1
ATOM 683 C C . VAL A 1 92 ? 7.860 4.040 -2.094 1.00 79.88 92 VAL A C 1
ATOM 685 O O . VAL A 1 92 ? 8.316 4.211 -0.963 1.00 79.88 92 VAL A O 1
ATOM 688 N N . ARG A 1 93 ? 6.593 3.684 -2.299 1.00 82.88 93 ARG A N 1
ATOM 689 C CA . ARG A 1 93 ? 5.636 3.379 -1.227 1.00 82.88 93 ARG A CA 1
ATOM 690 C C . ARG A 1 93 ? 5.266 1.906 -1.314 1.00 82.88 93 ARG A C 1
ATOM 692 O O . ARG A 1 93 ? 5.054 1.400 -2.410 1.00 82.88 93 ARG A O 1
ATOM 699 N N . GLY A 1 94 ? 5.185 1.237 -0.170 1.00 81.38 94 GLY A N 1
ATOM 700 C CA . GLY A 1 94 ? 4.801 -0.167 -0.087 1.00 81.38 94 GLY A CA 1
ATOM 701 C C . GLY A 1 94 ? 3.888 -0.415 1.104 1.00 81.38 94 GLY A C 1
ATOM 702 O O . GLY A 1 94 ? 4.039 0.213 2.154 1.00 81.38 94 GLY A O 1
ATOM 703 N N . ALA A 1 95 ? 2.957 -1.348 0.934 1.00 82.56 95 ALA A N 1
ATOM 704 C CA . ALA A 1 95 ? 2.108 -1.862 1.996 1.00 82.56 95 ALA A CA 1
ATOM 705 C C . ALA A 1 95 ? 2.063 -3.395 1.926 1.00 82.56 95 ALA A C 1
ATOM 707 O O . ALA A 1 95 ? 2.123 -3.969 0.842 1.00 82.56 95 ALA A O 1
ATOM 708 N N . SER A 1 96 ? 1.967 -4.058 3.075 1.00 81.62 96 SER A N 1
ATOM 709 C CA . SER A 1 96 ? 1.824 -5.514 3.181 1.00 81.62 96 SER A CA 1
ATOM 710 C C . SER A 1 96 ? 0.988 -5.863 4.405 1.00 81.62 96 SER A C 1
ATOM 712 O O . SER A 1 96 ? 1.338 -5.459 5.508 1.00 81.62 96 SER A O 1
ATOM 714 N N . VAL A 1 97 ? -0.077 -6.645 4.230 1.00 80.31 97 VAL A N 1
ATOM 715 C CA . VAL A 1 97 ? -0.938 -7.142 5.326 1.00 80.31 97 VAL A CA 1
ATOM 716 C C . VAL A 1 97 ? -0.424 -8.426 5.979 1.00 80.31 97 VAL A C 1
ATOM 718 O O . VAL A 1 97 ? -0.959 -8.853 6.993 1.00 80.31 97 VAL A O 1
ATOM 721 N N . ARG A 1 98 ? 0.615 -9.056 5.410 1.00 69.06 98 ARG A N 1
ATOM 722 C CA . ARG A 1 98 ? 1.109 -10.359 5.882 1.00 69.06 98 ARG A CA 1
ATOM 723 C C . ARG A 1 98 ? 2.239 -10.239 6.898 1.00 69.06 98 ARG A C 1
ATOM 725 O O . ARG A 1 98 ? 2.127 -10.800 7.973 1.00 69.06 98 ARG A O 1
ATOM 732 N N . HIS A 1 99 ? 3.314 -9.509 6.582 1.00 70.44 99 HIS A N 1
ATOM 733 C CA . HIS A 1 99 ? 4.440 -9.285 7.506 1.00 70.44 99 HIS A CA 1
ATOM 734 C C . HIS A 1 99 ? 5.328 -8.097 7.098 1.00 70.44 99 HIS A C 1
ATOM 736 O O . HIS A 1 99 ? 5.469 -7.773 5.915 1.00 70.44 99 HIS A O 1
ATOM 742 N N . ARG A 1 100 ? 6.018 -7.514 8.092 1.00 72.94 100 ARG A N 1
ATOM 743 C CA . ARG A 1 100 ? 6.986 -6.410 7.937 1.00 72.94 100 ARG A CA 1
ATOM 744 C C . ARG A 1 100 ? 8.252 -6.800 7.163 1.00 72.94 100 ARG A C 1
ATOM 746 O O . ARG A 1 100 ? 8.754 -5.988 6.395 1.00 72.94 100 ARG A O 1
ATOM 753 N N . ARG A 1 101 ? 8.749 -8.035 7.314 1.00 74.75 101 ARG A N 1
ATOM 754 C CA . ARG A 1 101 ? 9.901 -8.541 6.536 1.00 74.75 101 ARG A CA 1
ATOM 755 C C . ARG A 1 101 ? 9.588 -8.545 5.037 1.00 74.75 101 ARG A C 1
ATOM 757 O O . ARG A 1 101 ? 10.352 -8.023 4.240 1.00 74.75 101 ARG A O 1
ATOM 764 N N . ARG A 1 102 ? 8.374 -8.971 4.681 1.00 76.12 102 ARG A N 1
ATOM 765 C CA . ARG A 1 102 ? 7.882 -8.914 3.301 1.00 76.12 102 ARG A CA 1
ATOM 766 C C . ARG A 1 102 ? 7.814 -7.487 2.761 1.00 76.12 102 ARG A C 1
ATOM 768 O O . ARG A 1 102 ? 8.143 -7.260 1.607 1.00 76.12 102 ARG A O 1
ATOM 775 N N . LEU A 1 103 ? 7.422 -6.514 3.586 1.00 78.12 103 LEU A N 1
ATOM 776 C CA . LEU A 1 103 ? 7.451 -5.101 3.199 1.00 78.12 103 LEU A CA 1
ATOM 777 C C . LEU A 1 103 ? 8.873 -4.610 2.893 1.00 78.12 103 LEU A C 1
ATOM 779 O O . LEU A 1 103 ? 9.051 -3.829 1.964 1.00 78.12 103 LEU A O 1
ATOM 783 N N . GLN A 1 104 ? 9.882 -5.067 3.636 1.00 77.81 104 GLN A N 1
ATOM 784 C CA . GLN A 1 104 ? 11.278 -4.744 3.334 1.00 77.81 104 GLN A CA 1
ATOM 785 C C . GLN A 1 104 ? 11.703 -5.346 1.990 1.00 77.81 104 GLN A C 1
ATOM 787 O O . GLN A 1 104 ? 12.271 -4.625 1.174 1.00 77.81 104 GLN A O 1
ATOM 792 N N . ASP A 1 105 ? 11.336 -6.599 1.710 1.00 78.81 105 ASP A N 1
ATOM 793 C CA . ASP A 1 105 ? 11.619 -7.243 0.420 1.00 78.81 105 ASP A CA 1
ATOM 794 C C . ASP A 1 105 ? 10.902 -6.544 -0.746 1.00 78.81 105 ASP A C 1
ATOM 796 O O . ASP A 1 105 ? 11.485 -6.339 -1.810 1.00 78.81 105 ASP A O 1
ATOM 800 N N . LEU A 1 106 ? 9.642 -6.135 -0.544 1.00 74.69 106 LEU A N 1
ATOM 801 C CA . LEU A 1 106 ? 8.860 -5.351 -1.507 1.00 74.69 106 LEU A CA 1
ATOM 802 C C . LEU A 1 106 ? 9.561 -4.039 -1.842 1.00 74.69 106 LEU A C 1
ATOM 804 O O . LEU A 1 106 ? 9.757 -3.704 -3.010 1.00 74.69 106 LEU A O 1
ATOM 808 N N . LEU A 1 107 ? 9.943 -3.304 -0.803 1.00 77.56 107 LEU A N 1
ATOM 809 C CA . LEU A 1 107 ? 10.598 -2.019 -0.944 1.00 77.56 107 LEU A CA 1
ATOM 810 C C . LEU A 1 107 ? 11.984 -2.151 -1.583 1.00 77.56 107 LEU A C 1
ATOM 812 O O . LEU A 1 107 ? 12.310 -1.340 -2.445 1.00 77.56 107 LEU A O 1
ATOM 816 N N . ALA A 1 108 ? 12.754 -3.183 -1.227 1.00 78.12 108 ALA A N 1
ATOM 817 C CA . ALA A 1 108 ? 14.061 -3.468 -1.813 1.00 78.12 108 ALA A CA 1
ATOM 818 C C . ALA A 1 108 ? 13.957 -3.820 -3.306 1.00 78.12 108 ALA A C 1
ATOM 820 O O . ALA A 1 108 ? 14.698 -3.270 -4.125 1.00 78.12 108 ALA A O 1
ATOM 821 N N . LYS A 1 109 ? 12.995 -4.671 -3.692 1.00 74.81 109 LYS A N 1
ATOM 822 C CA . LYS A 1 109 ? 12.735 -5.005 -5.104 1.00 74.81 109 LYS A CA 1
ATOM 823 C C . LYS A 1 109 ? 12.280 -3.776 -5.895 1.00 74.81 109 LYS A C 1
ATOM 825 O O . LYS A 1 109 ? 12.808 -3.509 -6.972 1.00 74.81 109 LYS A O 1
ATOM 830 N N . ALA A 1 110 ? 11.378 -2.969 -5.339 1.00 72.62 110 ALA A N 1
ATOM 831 C CA . ALA A 1 110 ? 10.904 -1.745 -5.983 1.00 72.62 110 ALA A CA 1
ATOM 832 C C . ALA A 1 110 ? 11.993 -0.651 -6.082 1.00 72.62 110 ALA A C 1
ATOM 834 O O . ALA A 1 110 ? 12.062 0.083 -7.075 1.00 72.62 110 ALA A O 1
ATOM 835 N N . SER A 1 111 ? 12.898 -0.549 -5.099 1.00 69.88 111 SER A N 1
ATOM 836 C CA . SER A 1 111 ? 14.047 0.364 -5.166 1.00 69.88 111 SER A CA 1
ATOM 837 C C . SER A 1 111 ? 15.134 -0.120 -6.134 1.00 69.88 111 SER A C 1
ATOM 839 O O . SER A 1 111 ? 15.783 0.713 -6.770 1.00 69.88 111 SER A O 1
ATOM 841 N N . SER A 1 112 ? 15.305 -1.439 -6.276 1.00 66.44 112 SER A N 1
ATOM 842 C CA . SER A 1 112 ? 16.275 -2.092 -7.170 1.00 66.44 112 SER A CA 1
ATOM 843 C C . SER A 1 112 ? 15.805 -2.190 -8.626 1.00 66.44 112 SER A C 1
ATOM 845 O O . SER A 1 112 ? 16.644 -2.298 -9.515 1.00 66.44 112 SER A O 1
ATOM 847 N N . ALA A 1 113 ? 14.507 -2.004 -8.901 1.00 57.38 113 ALA A N 1
ATOM 848 C CA . ALA A 1 113 ? 13.903 -1.893 -10.240 1.00 57.38 113 ALA A CA 1
ATOM 849 C C . ALA A 1 113 ? 14.426 -0.720 -11.115 1.00 57.38 113 ALA A C 1
ATOM 851 O O . ALA A 1 113 ? 13.797 -0.311 -12.086 1.00 57.38 113 ALA A O 1
ATOM 852 N N . LYS A 1 114 ? 15.608 -0.191 -10.792 1.00 47.00 114 LYS A N 1
ATOM 853 C CA . LYS A 1 114 ? 16.453 0.736 -11.549 1.00 47.00 114 LYS A CA 1
ATOM 854 C C . LYS A 1 114 ? 16.863 0.202 -12.940 1.00 47.00 114 LYS A C 1
ATOM 856 O O . LYS A 1 114 ? 17.496 0.944 -13.676 1.00 47.00 114 LYS A O 1
ATOM 861 N N . SER A 1 115 ? 16.494 -1.034 -13.298 1.00 39.31 115 SER A N 1
ATOM 862 C CA . SER A 1 115 ? 16.847 -1.711 -14.559 1.00 39.31 115 SER A CA 1
ATOM 863 C C . SER A 1 115 ? 15.659 -1.983 -15.500 1.00 39.31 115 SER A C 1
ATOM 865 O O . SER A 1 115 ? 15.831 -2.669 -16.497 1.00 39.31 115 SER A O 1
ATOM 867 N N . ILE A 1 116 ? 14.452 -1.498 -15.187 1.00 42.28 116 ILE A N 1
ATOM 868 C CA . ILE A 1 116 ? 13.228 -1.802 -15.964 1.00 42.28 116 ILE A CA 1
ATOM 869 C C . ILE A 1 116 ? 13.016 -0.815 -17.140 1.00 42.28 116 ILE A C 1
ATOM 871 O O . ILE A 1 116 ? 12.109 -0.974 -17.942 1.00 42.28 116 ILE A O 1
ATOM 875 N N . ALA A 1 117 ? 13.868 0.205 -17.272 1.00 36.00 117 ALA A N 1
ATOM 876 C CA . ALA A 1 117 ? 13.796 1.209 -18.341 1.00 36.00 117 ALA A CA 1
ATOM 877 C C . ALA A 1 117 ? 15.019 1.174 -19.281 1.00 36.00 117 ALA A C 1
ATOM 879 O O . ALA A 1 117 ? 15.482 2.230 -19.714 1.00 36.00 117 ALA A O 1
ATOM 880 N N . SER A 1 118 ? 15.580 -0.015 -19.534 1.00 31.56 118 SER A N 1
ATOM 881 C CA . SER A 1 118 ? 16.542 -0.251 -20.623 1.00 31.56 118 SER A CA 1
ATOM 882 C C . SER A 1 118 ? 15.869 -0.987 -21.764 1.00 31.56 118 SER A C 1
ATOM 884 O O . SER A 1 118 ? 15.066 -1.894 -21.458 1.00 31.56 118 SER A O 1
#

Secondary structure (DSSP, 8-state):
--HHHHHHHHHHSS-TTTHHHHHHHHHH---EEEEEEEE--HHHHHHHHT--GGG----EETTEEP----SB-TT-SS-B----SSTTEEEEEEEESS-HHHHHHHHHHHHH-TTTT-

Organism: Klebsiella pneumoniae (NCBI:txid573)

Radius of gyration: 18.31 Å; chains: 1; bounding box: 41×31×44 Å

pLDDT: mean 73.56, std 12.1, range [31.56, 88.62]

Foldseek 3Di:
DVVVQVVCCVVVVDRCPPPVLVVCCVVQADKDKDKDKAWDALVRQVCLQVDDQVLAPDQDALRHGDPDRDQDDDPDDDDRDHADDDRTIGMDIDMDRPDPVSRVSRRVVVNVCPPSRD

Sequence (118 aa):
MCLLAAEITAVTGEKPGRRHYNELAERFGAPSYNRLQASATSAQKAALSKLSPEMVSADTLAGDPITARLTAAAGQRGGDWRPQGDDRQRLVRGASVRHRRRLQDLLAKASSAKSIAS